Protein AF-A0AAI8X5E1-F1 (afdb_monomer_lite)

pLDDT: mean 78.65, std 20.5, range [39.28, 97.94]

Foldseek 3Di:
DDDDDDDDDDDDDDPDDDPPPVPVVVLLVVLVCLLVVLVVQLVVLVVVCVVPVPPPVSVVSNCCSVVPSVVVNVVSVVVNVVVPDDPPDDDD

Secondary structure (DSSP, 8-state):
-----------------------HHHHHHHHHHHHHHHHHHHHHHHHHHHH-TT-HHHHHHHHHIIIIIHHHHHHHHHHHHHHH--------

Radius of gyration: 27.39 Å; chains: 1; bounding box: 91×21×57 Å

Organism: NCBI:txid439334

Structure (mmCIF, N/CA/C/O backbone):
data_AF-A0AAI8X5E1-F1
#
_entry.id   AF-A0AAI8X5E1-F1
#
loop_
_atom_site.group_PDB
_atom_site.id
_atom_site.type_symbol
_atom_site.label_atom_id
_atom_site.label_alt_id
_atom_site.label_comp_id
_atom_site.label_asym_id
_atom_site.label_entity_id
_atom_site.label_seq_id
_atom_site.pdbx_PDB_ins_code
_atom_site.Cartn_x
_atom_site.Cartn_y
_atom_site.Cartn_z
_atom_site.occupancy
_atom_site.B_iso_or_equiv
_atom_site.auth_seq_id
_atom_site.auth_comp_id
_atom_site.auth_asym_id
_atom_site.auth_atom_id
_atom_site.pdbx_PDB_model_num
ATOM 1 N N . MET A 1 1 ? -76.186 -0.887 -6.838 1.00 39.28 1 MET A N 1
ATOM 2 C CA . MET A 1 1 ? -76.421 -1.583 -5.556 1.00 39.28 1 MET A CA 1
ATOM 3 C C . MET A 1 1 ? -75.496 -0.980 -4.506 1.00 39.28 1 MET A C 1
ATOM 5 O O . MET A 1 1 ? -74.336 -0.750 -4.813 1.00 39.28 1 MET A O 1
ATOM 9 N N . PHE A 1 2 ? -76.077 -0.646 -3.349 1.00 41.12 2 PHE A N 1
ATOM 10 C CA . PHE A 1 2 ? -75.508 -0.178 -2.069 1.00 41.12 2 PHE A CA 1
ATOM 11 C C . PHE A 1 2 ? -74.129 -0.797 -1.722 1.00 41.12 2 PHE A C 1
ATOM 13 O O . PHE A 1 2 ? -73.894 -1.940 -2.091 1.00 41.12 2 PHE A O 1
ATOM 20 N N . SER A 1 3 ? -73.153 -0.153 -1.063 1.00 41.72 3 SER A N 1
ATOM 21 C CA . SER A 1 3 ? -73.127 0.381 0.322 1.00 41.72 3 SER A CA 1
ATOM 22 C C . SER A 1 3 ? -71.689 0.906 0.607 1.00 41.72 3 SER A C 1
ATOM 24 O O . SER A 1 3 ? -70.740 0.263 0.181 1.00 41.72 3 SER A O 1
ATOM 26 N N . ARG A 1 4 ? -71.455 2.115 1.155 1.00 42.53 4 ARG A N 1
ATOM 27 C CA . ARG A 1 4 ? -71.364 2.496 2.596 1.00 42.53 4 ARG A CA 1
ATOM 28 C C . ARG A 1 4 ? -69.932 2.477 3.200 1.00 42.53 4 ARG A C 1
ATOM 30 O O . ARG A 1 4 ? -69.532 1.467 3.747 1.00 42.53 4 ARG A O 1
ATOM 37 N N . ALA A 1 5 ? -69.257 3.637 3.123 1.00 52.53 5 ALA A N 1
ATOM 38 C CA . ALA A 1 5 ? -68.577 4.441 4.174 1.00 52.53 5 ALA A CA 1
ATOM 39 C C . ALA A 1 5 ? -67.663 3.768 5.271 1.00 52.53 5 ALA A C 1
ATOM 41 O O . ALA A 1 5 ? -67.362 2.589 5.167 1.00 52.53 5 ALA A O 1
ATOM 42 N N . PRO A 1 6 ? -67.095 4.511 6.258 1.00 66.69 6 PRO A N 1
ATOM 43 C CA . PRO A 1 6 ? -65.645 4.756 6.407 1.00 66.69 6 PRO A CA 1
ATOM 44 C C . PRO A 1 6 ? -65.043 4.263 7.743 1.00 66.69 6 PRO A C 1
ATOM 46 O O . PRO A 1 6 ? -65.764 4.095 8.721 1.00 66.69 6 PRO A O 1
ATOM 49 N N . HIS A 1 7 ? -63.716 4.098 7.840 1.00 56.22 7 HIS A N 1
ATOM 50 C CA . HIS A 1 7 ? -63.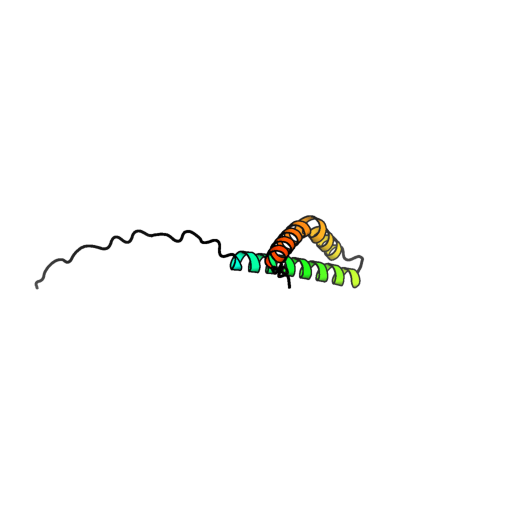056 3.715 9.102 1.00 56.22 7 HIS A CA 1
ATOM 51 C C . HIS A 1 7 ? -61.688 4.404 9.309 1.00 56.22 7 HIS A C 1
ATOM 53 O O . HIS A 1 7 ? -61.074 4.833 8.333 1.00 56.22 7 HIS A O 1
ATOM 59 N N . PRO A 1 8 ? -61.241 4.562 10.574 1.00 50.91 8 PRO A N 1
ATOM 60 C CA . PRO A 1 8 ? -60.542 5.756 11.052 1.00 50.91 8 PRO A CA 1
ATOM 61 C C . PRO A 1 8 ? -59.120 5.512 11.603 1.00 50.91 8 PRO A C 1
ATOM 63 O O . PRO A 1 8 ? -58.797 4.418 12.035 1.00 50.91 8 PRO A O 1
ATOM 66 N N . SER A 1 9 ? -58.346 6.605 11.651 1.00 47.84 9 SER A N 1
ATOM 67 C CA . SER A 1 9 ? -57.454 7.081 12.731 1.00 47.84 9 SER A CA 1
ATOM 68 C C . SER A 1 9 ? -56.390 6.184 13.404 1.00 47.84 9 SER A C 1
ATOM 70 O O . SER A 1 9 ? -56.622 5.042 13.771 1.00 47.84 9 SER A O 1
ATOM 72 N N . LEU A 1 10 ? -55.294 6.874 13.757 1.00 49.03 10 LEU A N 1
ATOM 73 C CA . LEU A 1 10 ? -54.275 6.569 14.775 1.00 49.03 10 LEU A CA 1
ATOM 74 C C . LEU A 1 10 ? -53.227 5.503 14.431 1.00 49.03 10 LEU A C 1
ATOM 76 O O . LEU A 1 10 ? -53.430 4.318 14.649 1.00 49.03 10 LEU A O 1
ATOM 80 N N . ALA A 1 11 ? -52.022 5.967 14.097 1.00 51.34 11 ALA A N 1
ATOM 81 C CA . ALA A 1 11 ? -50.867 5.699 14.955 1.00 51.34 11 ALA A CA 1
ATOM 82 C C . ALA A 1 11 ? -49.713 6.639 14.589 1.00 51.34 11 ALA A C 1
ATOM 84 O O . ALA A 1 11 ? -48.991 6.446 13.612 1.00 51.34 11 ALA A O 1
ATOM 85 N N . SER A 1 12 ? -49.533 7.664 15.418 1.00 51.19 12 SER A N 1
ATOM 86 C CA . SER A 1 12 ? -48.248 8.321 15.596 1.00 51.19 12 SER A CA 1
ATOM 87 C C . SER A 1 12 ? -47.207 7.266 15.958 1.00 51.19 12 SER A C 1
ATOM 89 O O . SER A 1 12 ? -47.273 6.686 17.037 1.00 51.19 12 SER A O 1
ATOM 91 N N . HIS A 1 13 ? -46.219 7.059 15.098 1.00 57.31 13 HIS A N 1
ATOM 92 C CA . HIS A 1 13 ? -44.941 6.523 15.537 1.00 57.31 13 HIS A CA 1
ATOM 93 C C . HIS A 1 13 ? -43.930 7.659 15.413 1.00 57.31 13 HIS A C 1
ATOM 95 O O . HIS A 1 13 ? -43.508 7.972 14.298 1.00 57.31 13 HIS A O 1
ATOM 101 N N . PRO A 1 14 ? -43.540 8.323 16.517 1.00 50.62 14 PRO A N 1
ATOM 102 C CA . PRO A 1 14 ? -42.281 9.038 16.493 1.00 50.62 14 PRO A CA 1
ATOM 103 C C . PRO A 1 14 ? -41.203 8.009 16.149 1.00 50.62 14 PRO A C 1
ATOM 105 O O . PRO A 1 14 ? -41.101 6.968 16.804 1.00 50.62 14 PRO A O 1
ATOM 108 N N . VAL A 1 15 ? -40.413 8.292 15.112 1.00 52.91 15 VAL A N 1
ATOM 109 C CA . VAL A 1 15 ? -39.121 7.642 14.876 1.00 52.91 15 VAL A CA 1
ATOM 110 C C . VAL A 1 15 ? -38.234 8.014 16.063 1.00 52.91 15 VAL A C 1
ATOM 112 O O . VAL A 1 15 ? -37.449 8.958 16.048 1.00 52.91 15 VAL A O 1
ATOM 115 N N . SER A 1 16 ? -38.437 7.299 17.162 1.00 51.53 16 SER A N 1
ATOM 116 C CA . SER A 1 16 ? -37.563 7.321 18.311 1.00 51.53 16 SER A CA 1
ATOM 117 C C . SER A 1 16 ? -36.359 6.464 17.964 1.00 51.53 16 SER A C 1
ATOM 119 O O . SER A 1 16 ? -36.385 5.245 18.062 1.00 51.53 16 SER A O 1
ATOM 121 N N . ARG A 1 17 ? -35.284 7.177 17.626 1.00 53.34 17 ARG A N 1
ATOM 122 C CA . ARG A 1 17 ? -34.007 7.032 18.325 1.00 53.34 17 ARG A CA 1
ATOM 123 C C . ARG A 1 17 ? -33.313 5.678 18.134 1.00 53.34 17 ARG A C 1
ATOM 125 O O . ARG A 1 17 ? -33.405 4.797 18.976 1.00 53.34 17 ARG A O 1
ATOM 132 N N . ALA A 1 18 ? -32.430 5.622 17.143 1.00 48.44 18 ALA A N 1
ATOM 133 C CA . ALA A 1 18 ? -31.131 5.007 17.374 1.00 48.44 18 ALA A CA 1
ATOM 134 C C . ALA A 1 18 ? -30.138 6.149 17.606 1.00 48.44 18 ALA A C 1
ATOM 136 O O . ALA A 1 18 ? -29.585 6.720 16.670 1.00 48.44 18 ALA A O 1
ATOM 137 N N . ILE A 1 19 ? -29.942 6.517 18.877 1.00 53.66 19 ILE A N 1
ATOM 138 C CA . ILE A 1 19 ? -28.643 7.070 19.262 1.00 53.66 19 ILE A CA 1
ATOM 139 C C . ILE A 1 19 ? -27.662 5.983 18.860 1.00 53.66 19 ILE A C 1
ATOM 141 O O . ILE A 1 19 ? -27.729 4.884 19.407 1.00 53.66 19 ILE A O 1
ATOM 145 N N . GLY A 1 20 ? -26.848 6.267 17.844 1.00 56.38 20 GLY A N 1
ATOM 146 C CA . GLY A 1 20 ? -25.768 5.397 17.424 1.00 56.38 20 GLY A CA 1
ATOM 147 C C . GLY A 1 20 ? -24.855 5.194 18.616 1.00 56.38 20 GLY A C 1
ATOM 148 O O . GLY A 1 20 ? -23.991 6.016 18.900 1.00 56.38 20 GLY A O 1
ATOM 149 N N . THR A 1 21 ? -25.089 4.118 19.358 1.00 52.97 21 THR A N 1
ATOM 150 C CA . THR A 1 21 ? -24.101 3.564 20.260 1.00 52.97 21 THR A CA 1
ATOM 151 C C . THR A 1 21 ? -22.963 3.146 19.354 1.00 52.97 21 THR A C 1
ATOM 153 O O . THR A 1 21 ? -23.106 2.204 18.573 1.00 52.97 21 THR A O 1
ATOM 156 N N . CYS A 1 22 ? -21.880 3.913 19.382 1.00 51.94 22 CYS A N 1
ATOM 157 C CA . CYS A 1 22 ? -20.627 3.602 18.720 1.00 51.94 22 CYS A CA 1
ATOM 158 C C . CYS A 1 22 ? -20.258 2.180 19.151 1.00 51.94 22 CYS A C 1
ATOM 160 O O . CYS A 1 22 ? -19.857 1.984 20.294 1.00 51.94 22 CYS A O 1
ATOM 162 N N . ASN A 1 23 ? -20.510 1.180 18.303 1.00 57.28 23 ASN A N 1
ATOM 163 C CA . ASN A 1 23 ? -20.301 -0.213 18.667 1.00 57.28 23 ASN A CA 1
ATOM 164 C C . ASN A 1 23 ? -18.783 -0.450 18.635 1.00 57.28 23 ASN A C 1
ATOM 166 O O . ASN A 1 23 ? -18.218 -0.476 17.539 1.00 57.28 23 ASN A O 1
ATOM 170 N N . PRO A 1 24 ? -18.095 -0.594 19.782 1.00 57.75 24 PRO A N 1
ATOM 171 C CA . PRO A 1 24 ? -16.631 -0.667 19.824 1.00 57.75 24 PRO A CA 1
ATOM 172 C C . PRO A 1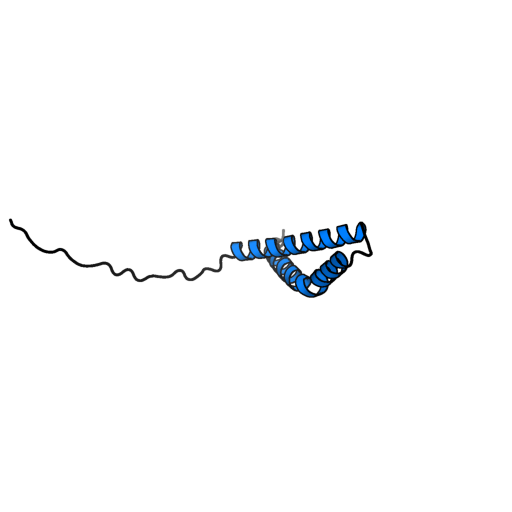 24 ? -16.085 -1.894 19.074 1.00 57.75 24 PRO A C 1
ATOM 174 O O . PRO A 1 24 ? -14.937 -1.909 18.634 1.00 57.75 24 PRO A O 1
ATOM 177 N N . LEU A 1 25 ? -16.932 -2.908 18.864 1.00 59.19 25 LEU A N 1
ATOM 178 C CA . LEU A 1 25 ? -16.630 -4.076 18.040 1.00 59.19 25 LEU A CA 1
ATOM 179 C C . LEU A 1 25 ? -16.447 -3.717 16.557 1.00 59.19 25 LEU A C 1
ATOM 181 O O . LEU A 1 25 ? -15.579 -4.281 15.901 1.00 59.19 25 LEU A O 1
ATOM 185 N N . SER A 1 26 ? -17.208 -2.748 16.035 1.00 72.06 26 SER A N 1
ATOM 186 C CA . SER A 1 26 ? -17.119 -2.334 14.627 1.00 72.06 26 SER A CA 1
ATOM 187 C C . SER A 1 26 ? -15.821 -1.586 14.331 1.00 72.06 26 SER A C 1
ATOM 189 O O . SER A 1 26 ? -15.255 -1.733 13.249 1.00 72.06 26 SER A O 1
ATOM 191 N N . THR A 1 27 ? -15.337 -0.788 15.284 1.00 81.19 27 THR A N 1
ATOM 192 C CA . THR A 1 27 ? -14.064 -0.071 15.153 1.00 81.19 27 THR A CA 1
ATOM 193 C C . THR A 1 27 ? -12.876 -1.015 15.284 1.00 81.19 27 THR A C 1
ATOM 195 O O . THR A 1 27 ? -11.928 -0.889 14.520 1.00 81.19 27 THR A O 1
ATOM 198 N N . ALA A 1 28 ? -12.950 -2.007 16.179 1.00 85.31 28 ALA A N 1
ATOM 199 C CA . ALA A 1 28 ? -11.900 -3.012 16.324 1.00 85.31 28 ALA A CA 1
ATOM 200 C C . ALA A 1 28 ? -11.770 -3.905 15.077 1.00 85.31 28 ALA A C 1
ATOM 202 O O . ALA A 1 28 ? -10.655 -4.157 14.630 1.00 85.31 28 ALA A O 1
ATOM 203 N N . ASP A 1 29 ? -12.886 -4.339 14.481 1.00 86.94 29 ASP A N 1
ATOM 204 C CA . ASP A 1 29 ? -12.873 -5.098 13.222 1.00 86.94 29 ASP A CA 1
ATOM 205 C C . ASP A 1 29 ? -12.274 -4.277 12.068 1.00 86.94 29 ASP A C 1
ATOM 207 O O . ASP A 1 29 ? -11.401 -4.756 11.342 1.00 86.94 29 ASP A O 1
ATOM 211 N N . SER A 1 30 ? -12.642 -2.993 11.982 1.00 90.50 30 SER A N 1
ATOM 212 C CA . SER A 1 30 ? -12.072 -2.060 11.000 1.00 90.50 30 SER A CA 1
ATOM 213 C C . SER A 1 30 ? -10.565 -1.865 11.199 1.00 90.50 30 SER A C 1
ATOM 215 O O . SER A 1 30 ? -9.801 -1.884 10.235 1.00 90.50 30 SER A O 1
ATOM 217 N N . ASP A 1 31 ? -10.112 -1.724 12.447 1.00 92.44 31 ASP A N 1
ATOM 218 C CA . ASP A 1 31 ? -8.691 -1.592 12.771 1.00 92.44 31 ASP A CA 1
ATOM 219 C C . ASP A 1 31 ? -7.912 -2.878 12.449 1.00 92.44 31 ASP A C 1
ATOM 221 O O . ASP A 1 31 ? -6.810 -2.811 11.901 1.00 92.44 31 ASP A O 1
ATOM 225 N N . ILE A 1 32 ? -8.488 -4.056 12.719 1.00 93.19 32 ILE A N 1
ATOM 226 C CA . ILE A 1 32 ? -7.901 -5.351 12.340 1.00 93.19 32 ILE A CA 1
ATOM 227 C C . ILE A 1 32 ? -7.765 -5.448 10.820 1.00 93.19 32 ILE A C 1
ATOM 229 O O . ILE A 1 32 ? -6.715 -5.872 10.328 1.00 93.19 32 ILE A O 1
ATOM 233 N N . ALA A 1 33 ? -8.798 -5.056 10.073 1.00 94.00 33 ALA A N 1
ATOM 234 C CA . ALA A 1 33 ? -8.774 -5.057 8.617 1.00 94.00 33 ALA A CA 1
ATOM 235 C C . ALA A 1 33 ? -7.687 -4.120 8.068 1.00 94.00 33 ALA A C 1
ATOM 237 O O . ALA A 1 33 ? -6.938 -4.528 7.181 1.00 94.00 33 ALA A O 1
ATOM 238 N N . LEU A 1 34 ? -7.533 -2.919 8.638 1.00 94.25 34 LEU A N 1
ATOM 239 C CA . LEU A 1 34 ? -6.484 -1.966 8.256 1.00 94.25 34 LEU A CA 1
ATOM 240 C C . LEU A 1 34 ? -5.077 -2.529 8.487 1.00 94.25 34 LEU A C 1
ATOM 242 O O . LEU A 1 34 ? -4.256 -2.526 7.571 1.00 94.25 34 LEU A O 1
ATOM 246 N N . VAL A 1 35 ? -4.801 -3.059 9.682 1.00 95.12 35 VAL A N 1
ATOM 247 C CA . VAL A 1 35 ? -3.482 -3.623 10.017 1.00 95.12 35 VAL A CA 1
ATOM 248 C C . VAL A 1 35 ? -3.158 -4.829 9.136 1.00 95.12 35 VAL A C 1
ATOM 250 O O . VAL A 1 35 ? -2.044 -4.951 8.624 1.00 95.12 35 VAL A O 1
ATOM 253 N N . ARG A 1 36 ? -4.130 -5.724 8.924 1.00 95.88 36 ARG A N 1
ATOM 254 C CA . ARG A 1 36 ? -3.948 -6.910 8.075 1.00 95.88 36 ARG A CA 1
ATOM 255 C C . ARG A 1 36 ? -3.781 -6.552 6.605 1.00 95.88 36 ARG A C 1
ATOM 257 O O . ARG A 1 36 ? -2.958 -7.175 5.940 1.00 95.88 36 ARG A O 1
ATOM 264 N N . GLY A 1 37 ? -4.541 -5.577 6.112 1.00 96.38 37 GLY A N 1
ATOM 265 C CA . GLY A 1 37 ? -4.423 -5.066 4.749 1.00 96.38 37 GLY A CA 1
ATOM 266 C C . GLY A 1 37 ? -3.031 -4.499 4.506 1.00 96.38 37 GLY A C 1
ATOM 267 O O . GLY A 1 37 ? -2.328 -4.973 3.619 1.00 96.38 37 GLY A O 1
ATOM 268 N N . TYR A 1 38 ? -2.583 -3.591 5.375 1.00 96.50 38 TYR A N 1
ATOM 269 C CA . TYR A 1 38 ? -1.237 -3.026 5.300 1.00 96.50 38 TYR A CA 1
ATOM 270 C C . TYR A 1 38 ? -0.147 -4.104 5.347 1.00 96.50 38 TYR A C 1
ATOM 272 O O . TYR A 1 38 ? 0.738 -4.129 4.497 1.00 96.50 38 TYR A O 1
ATOM 280 N N . SER A 1 39 ? -0.230 -5.043 6.297 1.00 96.69 39 SER A N 1
ATOM 281 C CA . SER A 1 39 ? 0.759 -6.121 6.419 1.00 96.69 39 SER A CA 1
ATOM 282 C C . SER A 1 39 ? 0.801 -7.030 5.190 1.00 96.69 39 SER A C 1
ATOM 284 O O . SER A 1 39 ? 1.878 -7.512 4.841 1.00 96.69 39 SER A O 1
ATOM 286 N N . ARG A 1 40 ? -0.347 -7.296 4.558 1.00 97.69 40 ARG A N 1
ATOM 287 C CA . ARG A 1 40 ? -0.425 -8.106 3.338 1.00 97.69 40 ARG A CA 1
ATOM 288 C C . ARG A 1 40 ? 0.244 -7.389 2.172 1.00 97.69 40 ARG A C 1
ATOM 290 O O . ARG A 1 40 ? 1.099 -7.984 1.527 1.00 97.69 40 ARG A O 1
ATOM 297 N N . GLU A 1 41 ? -0.125 -6.138 1.931 1.00 97.06 41 GLU A N 1
ATOM 298 C CA . GLU A 1 41 ? 0.417 -5.343 0.826 1.00 97.06 41 GLU A CA 1
ATOM 299 C C . GLU A 1 41 ? 1.927 -5.133 0.970 1.00 97.06 41 GLU A C 1
ATOM 301 O O . GLU A 1 41 ? 2.669 -5.262 -0.001 1.00 97.06 41 GLU A O 1
ATOM 306 N N . LEU A 1 42 ? 2.399 -4.887 2.198 1.00 96.44 42 LEU A N 1
ATOM 307 C CA . LEU A 1 42 ? 3.825 -4.747 2.482 1.00 96.44 42 LEU A CA 1
ATOM 308 C C . LEU A 1 42 ? 4.584 -6.037 2.170 1.00 96.44 42 LEU A C 1
ATOM 310 O O . LEU A 1 42 ? 5.669 -5.988 1.599 1.00 96.44 42 LEU A O 1
ATOM 314 N N . LYS A 1 43 ? 4.004 -7.191 2.519 1.00 97.00 43 LYS A N 1
ATOM 315 C CA . LYS A 1 43 ? 4.606 -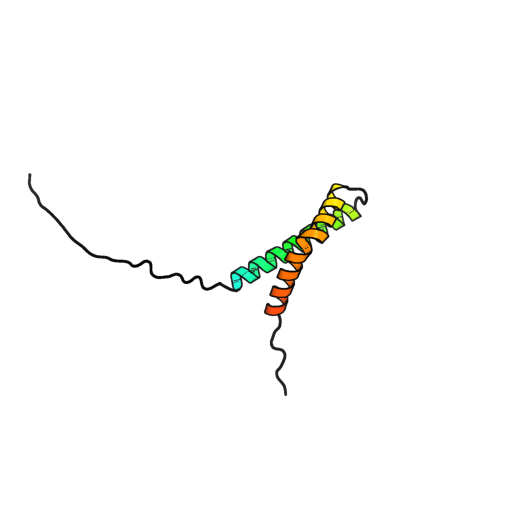8.485 2.216 1.00 97.00 43 LYS A CA 1
ATOM 316 C C . LYS A 1 43 ? 4.687 -8.724 0.710 1.00 97.00 43 LYS A C 1
ATOM 318 O O . LYS A 1 43 ? 5.755 -9.078 0.241 1.00 97.00 43 LYS A O 1
ATOM 323 N N . ILE A 1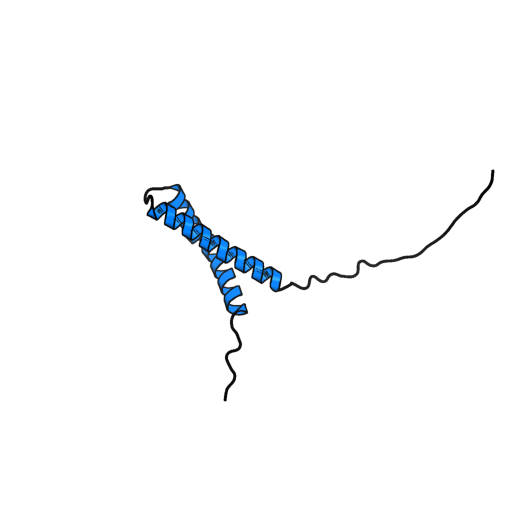 44 ? 3.606 -8.472 -0.029 1.00 97.44 44 ILE A N 1
ATOM 324 C CA . ILE A 1 44 ? 3.588 -8.621 -1.492 1.00 97.44 44 ILE A CA 1
ATOM 325 C C . ILE A 1 44 ? 4.676 -7.752 -2.127 1.00 97.44 44 ILE A C 1
ATOM 327 O O . ILE A 1 44 ? 5.497 -8.264 -2.873 1.00 97.44 44 ILE A O 1
ATOM 331 N N . ALA A 1 45 ? 4.750 -6.464 -1.780 1.00 96.81 45 ALA A N 1
ATOM 332 C CA . ALA A 1 45 ? 5.761 -5.571 -2.346 1.00 96.81 45 ALA A CA 1
ATOM 333 C C . ALA A 1 45 ? 7.199 -6.021 -2.025 1.00 96.81 45 ALA A C 1
ATOM 335 O O . ALA A 1 45 ? 8.091 -5.878 -2.857 1.00 96.81 45 ALA A O 1
ATOM 336 N N . CYS A 1 46 ? 7.435 -6.570 -0.830 1.00 97.56 46 CYS A N 1
ATOM 337 C CA . CYS A 1 46 ? 8.731 -7.136 -0.465 1.00 97.56 46 CYS A CA 1
ATOM 338 C C . CYS A 1 46 ? 9.039 -8.444 -1.204 1.00 97.56 46 CYS A C 1
ATOM 340 O O . CYS A 1 46 ? 10.179 -8.617 -1.618 1.00 97.56 46 CYS A O 1
ATOM 342 N N . ASP A 1 47 ? 8.060 -9.336 -1.369 1.00 97.94 47 ASP A N 1
ATOM 343 C CA . ASP A 1 47 ? 8.220 -10.604 -2.090 1.00 97.94 47 ASP A CA 1
ATOM 344 C C . ASP A 1 47 ? 8.533 -10.323 -3.577 1.00 97.94 47 ASP A C 1
ATOM 346 O O . ASP A 1 47 ? 9.507 -10.843 -4.112 1.00 97.94 47 ASP A O 1
ATOM 350 N N . GLU A 1 48 ? 7.821 -9.386 -4.209 1.00 97.69 48 GLU A N 1
ATOM 351 C CA . GLU A 1 48 ? 8.081 -8.960 -5.594 1.00 97.69 48 GLU A CA 1
ATOM 352 C C . GLU A 1 48 ? 9.474 -8.327 -5.771 1.00 97.69 48 GLU A C 1
ATOM 354 O O . GLU A 1 48 ? 10.137 -8.561 -6.777 1.00 97.69 48 GLU A O 1
ATOM 359 N N . LEU A 1 49 ? 9.949 -7.540 -4.796 1.00 96.88 49 LEU A N 1
ATOM 360 C CA . LEU A 1 49 ? 11.305 -6.965 -4.824 1.00 96.88 49 LEU A CA 1
ATOM 361 C C . LEU A 1 49 ? 12.402 -7.967 -4.481 1.00 96.88 49 LEU A C 1
ATOM 363 O O . LEU A 1 49 ? 13.560 -7.763 -4.852 1.00 96.88 49 LEU A O 1
ATOM 367 N N . HIS A 1 50 ? 12.060 -9.002 -3.722 1.00 96.69 50 HIS A N 1
ATOM 368 C CA . HIS A 1 50 ? 12.955 -10.112 -3.453 1.00 96.69 50 HIS A CA 1
ATOM 369 C C . HIS A 1 50 ? 13.169 -10.936 -4.729 1.00 96.69 50 HIS A C 1
ATOM 371 O O . HIS A 1 50 ? 14.301 -11.333 -5.006 1.00 96.69 50 HIS A O 1
ATOM 377 N N . ASP A 1 51 ? 12.108 -11.144 -5.511 1.00 96.69 51 ASP A N 1
ATOM 378 C CA . ASP A 1 51 ? 12.160 -11.852 -6.790 1.00 96.69 51 ASP A CA 1
ATOM 379 C C . ASP A 1 51 ? 12.813 -11.006 -7.900 1.00 96.69 51 ASP A C 1
ATOM 381 O O . ASP A 1 51 ? 13.678 -11.510 -8.621 1.00 96.69 51 ASP A O 1
ATOM 385 N N . ASP A 1 52 ? 12.468 -9.716 -8.010 1.00 96.50 52 ASP A N 1
ATOM 386 C CA . ASP A 1 52 ? 13.124 -8.753 -8.904 1.00 96.50 52 ASP A CA 1
ATOM 387 C C . ASP A 1 52 ? 13.378 -7.389 -8.221 1.00 96.50 52 ASP A C 1
ATOM 389 O O . ASP A 1 52 ? 12.472 -6.554 -8.101 1.00 96.50 52 ASP A O 1
ATOM 393 N N . PRO A 1 53 ? 14.636 -7.074 -7.854 1.00 95.12 53 PRO A N 1
ATOM 394 C CA . PRO A 1 53 ? 14.966 -5.814 -7.192 1.00 95.12 53 PRO A CA 1
ATOM 395 C C . PRO A 1 53 ? 14.828 -4.574 -8.095 1.00 95.12 53 PRO A C 1
ATOM 397 O O . PRO A 1 53 ? 14.835 -3.448 -7.583 1.00 95.12 53 PRO A O 1
ATOM 400 N N . PHE A 1 54 ? 14.716 -4.741 -9.419 1.00 95.88 54 PHE A N 1
ATOM 401 C CA . PHE A 1 54 ? 14.549 -3.646 -10.382 1.00 95.88 54 PHE A CA 1
ATOM 402 C C . PHE A 1 54 ? 13.092 -3.409 -10.791 1.00 95.88 54 PHE A C 1
ATOM 404 O O . PHE A 1 54 ? 12.828 -2.470 -11.548 1.00 95.88 54 PHE A O 1
ATOM 411 N N . ASN A 1 55 ? 12.146 -4.176 -10.246 1.00 97.12 55 ASN A N 1
ATOM 412 C CA . ASN A 1 55 ? 10.722 -3.990 -10.485 1.00 97.12 55 ASN A CA 1
ATOM 413 C C . ASN A 1 55 ? 10.265 -2.600 -9.996 1.00 97.12 55 ASN A C 1
ATOM 415 O O . ASN A 1 55 ? 10.150 -2.325 -8.795 1.00 97.12 55 ASN A O 1
ATOM 419 N N . SER A 1 56 ? 10.008 -1.693 -10.942 1.00 97.06 56 SER A N 1
ATOM 420 C CA . SER A 1 56 ? 9.634 -0.306 -10.651 1.00 97.06 56 SER A CA 1
ATOM 421 C C . SER A 1 56 ? 8.304 -0.195 -9.915 1.00 97.06 56 SER A C 1
ATOM 423 O O . SER A 1 56 ? 8.153 0.685 -9.061 1.00 97.06 56 SER A O 1
ATOM 425 N N . ASP A 1 57 ? 7.365 -1.092 -10.208 1.00 96.38 57 ASP A N 1
ATOM 426 C CA . ASP A 1 57 ? 6.024 -1.077 -9.632 1.00 96.38 57 ASP A CA 1
ATOM 427 C C . ASP A 1 57 ? 6.061 -1.524 -8.172 1.00 96.38 57 ASP A C 1
ATOM 429 O O . ASP A 1 57 ? 5.507 -0.840 -7.306 1.00 96.38 57 ASP A O 1
ATOM 433 N N . ALA A 1 58 ? 6.805 -2.590 -7.871 1.00 96.62 58 ALA A N 1
ATOM 434 C CA . ALA A 1 58 ? 6.994 -3.070 -6.507 1.00 96.62 58 ALA A CA 1
ATOM 435 C C . ALA A 1 58 ? 7.738 -2.037 -5.639 1.00 96.62 58 ALA A C 1
ATOM 437 O O . ALA A 1 58 ? 7.335 -1.767 -4.503 1.00 96.62 58 ALA A O 1
ATOM 438 N N . ARG A 1 59 ? 8.754 -1.344 -6.189 1.00 96.75 59 ARG A N 1
ATOM 439 C CA . ARG A 1 59 ? 9.423 -0.229 -5.485 1.00 96.75 59 ARG A CA 1
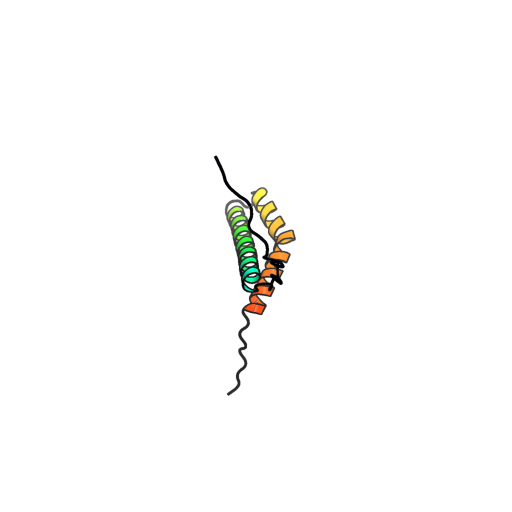ATOM 440 C C . ARG A 1 59 ? 8.457 0.917 -5.205 1.00 96.75 59 ARG A C 1
ATOM 442 O O . ARG A 1 59 ? 8.447 1.451 -4.095 1.00 96.75 59 ARG A O 1
ATOM 449 N N . ALA A 1 60 ? 7.655 1.310 -6.193 1.00 96.69 60 ALA A N 1
ATOM 450 C CA . ALA A 1 60 ? 6.675 2.379 -6.030 1.00 96.69 60 ALA A CA 1
ATOM 451 C C . ALA A 1 60 ? 5.593 2.004 -5.006 1.00 96.69 60 ALA A C 1
ATOM 453 O O . ALA A 1 60 ? 5.208 2.840 -4.186 1.00 96.69 60 ALA A O 1
ATOM 454 N N . GLN A 1 61 ? 5.131 0.751 -5.010 1.00 96.38 61 GLN A N 1
ATOM 455 C CA . GLN A 1 61 ? 4.171 0.233 -4.037 1.00 96.38 61 GLN A CA 1
ATOM 456 C C . GLN A 1 61 ? 4.747 0.236 -2.622 1.00 96.38 61 GLN A C 1
ATOM 458 O O . GLN A 1 61 ? 4.104 0.773 -1.721 1.00 96.38 61 GLN A O 1
ATOM 463 N N . LEU A 1 62 ? 5.970 -0.264 -2.433 1.00 96.56 62 LEU A N 1
ATOM 464 C CA . LEU A 1 62 ? 6.641 -0.251 -1.134 1.00 96.56 62 LEU A CA 1
ATOM 465 C C . LEU A 1 62 ? 6.793 1.177 -0.591 1.00 96.56 62 LEU A C 1
ATOM 467 O O . LEU A 1 62 ? 6.466 1.443 0.565 1.00 96.56 62 LEU A O 1
ATOM 471 N N . MET A 1 63 ? 7.245 2.116 -1.427 1.00 96.62 63 MET A N 1
ATOM 472 C CA . MET A 1 63 ? 7.375 3.520 -1.027 1.00 96.62 63 MET A CA 1
ATOM 473 C C . MET A 1 63 ? 6.025 4.134 -0.658 1.00 96.62 63 MET A C 1
ATOM 475 O O . MET A 1 63 ? 5.935 4.841 0.343 1.00 96.62 63 MET A O 1
ATOM 479 N N . ARG A 1 64 ? 4.962 3.843 -1.416 1.00 96.44 64 ARG A N 1
ATOM 480 C CA . ARG A 1 64 ? 3.614 4.338 -1.111 1.00 96.44 64 ARG A CA 1
ATOM 481 C C . ARG A 1 64 ? 3.134 3.849 0.254 1.00 96.44 64 ARG A C 1
ATOM 483 O O . ARG A 1 64 ? 2.697 4.663 1.064 1.00 96.44 64 ARG A O 1
ATOM 490 N N . LEU A 1 65 ? 3.291 2.552 0.517 1.00 95.44 65 LEU A N 1
ATOM 491 C CA . LEU A 1 65 ? 2.903 1.932 1.782 1.00 95.44 65 LEU A CA 1
ATOM 492 C C . LEU A 1 65 ? 3.653 2.569 2.957 1.00 95.44 65 LEU A C 1
ATOM 494 O O . LEU A 1 65 ? 3.035 3.001 3.927 1.00 95.44 65 LEU A O 1
ATOM 498 N N . ILE A 1 66 ? 4.976 2.707 2.852 1.00 95.50 66 ILE A N 1
ATOM 499 C CA . ILE A 1 66 ? 5.802 3.262 3.932 1.00 95.50 66 ILE A CA 1
ATOM 500 C C . ILE A 1 66 ? 5.521 4.754 4.156 1.00 95.50 66 ILE A C 1
ATOM 502 O O . ILE A 1 66 ? 5.463 5.197 5.303 1.00 95.50 66 ILE A O 1
ATOM 506 N N . LEU A 1 67 ? 5.352 5.548 3.096 1.00 94.81 67 LEU A N 1
ATOM 507 C CA . LEU A 1 67 ? 5.216 7.004 3.213 1.00 94.81 67 LEU A CA 1
ATOM 508 C C . LEU A 1 67 ? 3.794 7.459 3.564 1.00 94.81 67 LEU A C 1
ATOM 510 O O . LEU A 1 67 ? 3.636 8.473 4.253 1.00 94.81 67 LEU A O 1
ATOM 514 N N . HIS A 1 68 ? 2.771 6.738 3.103 1.00 92.50 68 HIS A N 1
ATOM 515 C CA . HIS A 1 68 ? 1.375 7.160 3.228 1.00 92.50 68 HIS A CA 1
ATOM 516 C C . HIS A 1 68 ? 0.558 6.260 4.156 1.00 92.50 68 HIS A C 1
ATOM 518 O O . HIS A 1 68 ? -0.116 6.773 5.051 1.00 92.50 68 HIS A O 1
ATOM 524 N N . ASP A 1 69 ? 0.640 4.940 3.986 1.00 90.38 69 ASP A N 1
ATOM 525 C CA . ASP A 1 69 ? -0.285 4.009 4.645 1.00 90.38 69 ASP A CA 1
ATOM 526 C C . ASP A 1 69 ? 0.187 3.562 6.037 1.00 90.38 69 ASP A C 1
ATOM 528 O O . ASP A 1 69 ? -0.641 3.239 6.895 1.00 90.38 69 ASP A O 1
ATOM 532 N N . SER A 1 70 ? 1.497 3.630 6.302 1.00 92.62 70 SER A N 1
ATOM 533 C CA . SER A 1 70 ? 2.116 3.276 7.587 1.00 92.62 70 SER A CA 1
ATOM 534 C C . SER A 1 70 ? 1.461 3.985 8.770 1.00 92.62 70 SER A C 1
ATOM 536 O O . SER A 1 70 ? 1.081 3.344 9.743 1.00 92.62 70 SER A O 1
ATOM 538 N N . LYS A 1 71 ? 1.206 5.292 8.657 1.00 93.94 71 LYS A N 1
ATOM 539 C CA . LYS A 1 71 ? 0.599 6.100 9.728 1.00 93.94 71 LYS A CA 1
ATOM 540 C C . LYS A 1 71 ? -0.787 5.599 10.126 1.00 93.94 71 LYS A C 1
ATOM 542 O O . LYS A 1 71 ? -1.125 5.579 11.309 1.00 93.94 71 LYS A O 1
ATOM 547 N N . ASN A 1 72 ? -1.593 5.206 9.142 1.00 92.38 72 ASN A N 1
ATOM 548 C CA . ASN A 1 72 ? -2.945 4.710 9.382 1.00 92.38 72 ASN A CA 1
ATOM 549 C C . ASN A 1 72 ? -2.907 3.317 10.013 1.00 92.38 72 ASN A C 1
ATOM 551 O O . ASN A 1 72 ? -3.645 3.057 10.967 1.00 92.38 72 ASN A O 1
ATOM 555 N N . ALA A 1 73 ? -2.022 2.451 9.515 1.00 93.00 73 ALA A N 1
ATOM 556 C CA . ALA A 1 73 ? -1.805 1.119 10.060 1.00 93.00 73 ALA A CA 1
ATOM 557 C C . ALA A 1 73 ? -1.260 1.167 11.496 1.00 93.00 73 ALA A C 1
ATOM 559 O O . ALA A 1 73 ? -1.768 0.455 12.358 1.00 93.00 73 ALA A O 1
ATOM 560 N N . ASP A 1 74 ? -0.308 2.053 11.786 1.00 93.75 74 ASP A N 1
ATOM 561 C CA . ASP A 1 74 ? 0.263 2.252 13.120 1.00 93.75 74 ASP A CA 1
ATOM 562 C C . ASP A 1 74 ? -0.786 2.775 14.100 1.00 93.75 74 ASP A C 1
ATOM 564 O O . ASP A 1 74 ? -0.914 2.266 15.213 1.00 93.75 74 ASP A O 1
ATOM 568 N N . ALA A 1 75 ? -1.596 3.752 13.680 1.00 93.94 75 ALA A N 1
ATOM 569 C CA . ALA A 1 75 ? -2.682 4.268 14.502 1.00 93.94 75 ALA A CA 1
ATOM 570 C C . ALA A 1 75 ? -3.735 3.187 14.807 1.00 93.94 75 ALA A C 1
ATOM 572 O O . ALA A 1 75 ? -4.233 3.124 15.932 1.00 93.94 75 ALA A O 1
ATOM 573 N N . ALA A 1 76 ? -4.066 2.333 13.832 1.00 92.94 76 ALA A N 1
ATOM 574 C CA . ALA A 1 76 ? -4.964 1.193 14.021 1.00 92.94 76 ALA A CA 1
ATOM 575 C C . ALA A 1 76 ? -4.355 0.133 14.951 1.00 92.94 76 ALA A C 1
ATOM 577 O O . ALA A 1 76 ? -5.001 -0.301 15.902 1.00 92.94 76 ALA A O 1
ATOM 578 N N . GLN A 1 77 ? -3.087 -0.223 14.744 1.00 93.12 77 GLN A N 1
ATOM 579 C CA . GLN A 1 77 ? -2.347 -1.158 15.590 1.00 93.12 77 GLN A CA 1
ATOM 580 C C . GLN A 1 77 ? -2.299 -0.676 17.041 1.00 93.12 77 GLN A C 1
ATOM 582 O O . GLN A 1 77 ? -2.498 -1.452 17.972 1.00 93.12 77 GLN A O 1
ATOM 587 N N . GLU A 1 78 ? -2.066 0.614 17.248 1.00 94.06 78 GLU A N 1
ATOM 588 C CA . GLU A 1 78 ? -2.024 1.222 18.569 1.00 94.06 78 GLU A CA 1
ATOM 589 C C . GLU A 1 78 ? -3.401 1.200 19.256 1.00 94.06 78 GLU A C 1
ATOM 591 O O . GLU A 1 78 ? -3.492 0.878 20.442 1.00 94.06 78 GLU A O 1
ATOM 596 N N . ARG A 1 79 ? -4.495 1.456 18.522 1.00 92.94 79 ARG A N 1
ATOM 597 C CA . ARG A 1 79 ? -5.861 1.268 19.047 1.00 92.94 79 ARG A CA 1
ATOM 598 C C . ARG A 1 79 ? -6.089 -0.179 19.475 1.00 92.94 79 ARG A C 1
ATOM 600 O O . ARG A 1 79 ? -6.518 -0.419 20.602 1.00 92.94 79 ARG A O 1
ATOM 607 N N . LEU A 1 80 ? -5.721 -1.144 18.633 1.00 90.06 80 LEU A N 1
ATOM 608 C CA . LEU A 1 80 ? -5.843 -2.567 18.953 1.00 90.06 80 LEU A CA 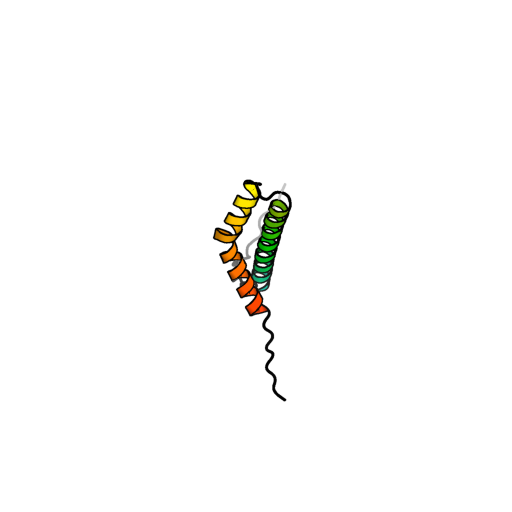1
ATOM 609 C C . LEU A 1 80 ? -5.020 -2.964 20.177 1.00 90.06 80 LEU A C 1
ATOM 611 O O . LEU A 1 80 ? -5.532 -3.679 21.034 1.00 90.06 80 LEU A O 1
ATOM 615 N N . ARG A 1 81 ? -3.780 -2.480 20.301 1.00 89.81 81 ARG A N 1
ATOM 616 C CA . ARG A 1 81 ? -2.930 -2.739 21.472 1.00 89.81 81 ARG A CA 1
ATOM 617 C C . ARG A 1 81 ? -3.581 -2.240 22.753 1.00 89.81 81 ARG A C 1
ATOM 619 O O . ARG A 1 81 ? -3.641 -2.993 23.717 1.00 89.81 81 ARG A O 1
ATOM 626 N N . ARG A 1 82 ? -4.138 -1.025 22.755 1.00 87.69 82 ARG A N 1
ATOM 627 C CA . ARG A 1 82 ? -4.857 -0.471 23.919 1.00 87.69 82 ARG A CA 1
ATOM 628 C C . ARG A 1 82 ? -6.076 -1.298 24.311 1.00 87.69 82 ARG A C 1
ATOM 630 O O . ARG A 1 82 ? -6.357 -1.420 25.497 1.00 87.69 82 ARG A O 1
ATOM 637 N N . HIS A 1 83 ? -6.776 -1.878 23.340 1.00 80.19 83 HIS A N 1
ATOM 638 C CA . HIS A 1 83 ? -7.899 -2.783 23.597 1.00 80.19 83 HIS A CA 1
ATOM 639 C C . HIS A 1 83 ? -7.464 -4.188 24.040 1.00 80.19 83 HIS A C 1
ATOM 641 O O . HIS A 1 83 ? -8.254 -4.896 24.658 1.00 80.19 83 HIS A O 1
ATOM 647 N N . GLN A 1 84 ? -6.227 -4.590 23.738 1.00 71.56 84 GLN A N 1
ATOM 648 C CA . GLN A 1 84 ? -5.668 -5.892 24.101 1.00 71.56 84 GLN A CA 1
ATOM 649 C C . GLN A 1 84 ? -4.975 -5.916 25.466 1.00 71.56 84 GLN A C 1
ATOM 651 O O . GLN A 1 84 ? -4.771 -7.018 25.963 1.00 71.56 84 GLN A O 1
ATOM 656 N N . VAL A 1 85 ? -4.618 -4.774 26.079 1.00 56.56 85 VAL A N 1
ATOM 657 C CA . VAL A 1 85 ? -4.024 -4.747 27.432 1.00 56.56 85 VAL A CA 1
ATOM 658 C C . VAL A 1 85 ? -5.032 -5.328 28.433 1.00 56.56 85 VAL A C 1
ATOM 660 O O . VAL A 1 85 ? -6.010 -4.654 28.770 1.00 56.56 85 VAL A O 1
ATOM 663 N N . PRO A 1 86 ? -4.819 -6.549 28.962 1.00 49.25 86 PRO A N 1
ATOM 664 C CA . PRO A 1 86 ? -5.574 -7.014 30.107 1.00 49.25 86 PRO A CA 1
ATOM 665 C C . PRO A 1 86 ? -5.047 -6.246 31.318 1.00 49.25 86 PRO A C 1
ATOM 667 O O . PRO A 1 86 ? -3.851 -5.966 31.420 1.00 49.25 86 PRO A O 1
ATOM 670 N N . ALA A 1 87 ? -5.920 -5.947 32.271 1.00 50.66 87 ALA A N 1
ATOM 671 C CA . ALA A 1 87 ? -5.519 -5.538 33.608 1.00 50.66 87 ALA A CA 1
ATOM 672 C C . ALA A 1 87 ? -4.716 -6.670 34.292 1.00 50.66 87 ALA A C 1
ATOM 674 O O . ALA A 1 87 ? -5.239 -7.405 35.124 1.00 50.66 87 ALA A O 1
ATOM 675 N N . VAL A 1 88 ? -3.442 -6.851 33.938 1.00 54.16 88 VAL A N 1
ATOM 676 C CA . VAL A 1 88 ? -2.486 -7.648 34.713 1.00 54.16 88 VAL A CA 1
ATOM 677 C C . VAL A 1 88 ? -1.968 -6.742 35.817 1.00 54.16 88 VAL A C 1
ATOM 679 O O . VAL A 1 88 ? -0.976 -6.033 35.700 1.00 54.16 88 VAL A O 1
ATOM 682 N N . GLY A 1 89 ? -2.745 -6.739 36.889 1.00 55.69 89 GLY A N 1
ATOM 683 C CA . GLY A 1 89 ? -2.453 -6.091 38.149 1.00 55.69 89 GLY A CA 1
ATOM 684 C C . GLY A 1 89 ? -3.423 -6.629 39.186 1.00 55.69 89 GLY A C 1
ATOM 685 O O . GLY A 1 89 ? -4.419 -5.983 39.496 1.00 55.69 89 GLY A O 1
ATOM 686 N N . ARG A 1 90 ? -3.162 -7.830 39.711 1.00 50.88 90 ARG A N 1
ATOM 687 C CA . ARG A 1 90 ? -3.756 -8.248 40.982 1.00 50.88 90 ARG A CA 1
ATOM 688 C C . ARG A 1 90 ? -2.644 -8.756 41.902 1.00 50.88 90 ARG A C 1
ATOM 690 O O . ARG A 1 90 ? -2.014 -9.752 41.555 1.00 50.88 90 ARG A O 1
ATOM 697 N N . PRO A 1 91 ? -2.359 -8.053 43.010 1.00 52.75 91 PRO A N 1
ATOM 698 C CA . PRO A 1 91 ? -1.348 -8.473 43.969 1.00 52.75 91 PRO A CA 1
ATOM 699 C C . PRO A 1 91 ? -1.843 -9.694 44.755 1.00 52.75 91 PRO A C 1
ATOM 701 O O . PRO A 1 91 ? -3.048 -9.851 44.971 1.00 52.75 91 PRO A O 1
ATOM 704 N N . SER A 1 92 ? -0.912 -10.546 45.177 1.00 60.88 92 SER A N 1
ATOM 705 C CA . SER A 1 92 ? -1.069 -11.473 46.305 1.00 60.88 92 SER A CA 1
ATOM 706 C C . SER A 1 92 ? -0.034 -11.121 47.357 1.00 60.88 92 SER A C 1
ATOM 708 O O . SER A 1 92 ? 1.090 -10.758 46.941 1.00 60.88 92 SER A O 1
#

Sequence (92 aa):
MFSRAPHPSLASHPVSRAIGTCNPLSTADSDIALVRGYSRELKIACDELHDDPFNSDARAQLMRLILHDSKNADAAQERLRRHQVPAVGRPS